Protein AF-A0A932F7E1-F1 (afdb_monomer)

Solvent-accessible surface area (backbone atoms only — not comparable to full-atom values): 4932 Å² total; per-residue (Å²): 96,75,52,73,46,82,78,48,71,56,94,60,37,36,37,37,41,35,42,36,45,46,76,45,64,89,48,82,69,73,72,84,73,45,94,94,64,51,73,80,71,58,76,66,35,38,37,41,36,45,34,37,36,39,33,40,65,86,46,33,33,41,36,41,36,38,39,44,37,69,72,57,56,88,69,46,44,75,50,76,47,80,47,77,51,133

Sequence (86 aa):
MQAAYKVWSWDELSLSPFVRAERYNTRKSYADIGQGQTPDAAPTERVYTLGANLNVGQGLVFKADIQRFKQNKDNNRLDLGLGWSF

Secondary structure (DSSP, 8-state):
-EEE---EEETTEEEEEEEEEEEE-TTS------TTTS---PPPEEEEEEEEEEEETTTEEEEEEEEEESS-GGG-EEEEEEEE--

Structure (mmCIF, N/CA/C/O backbone):
data_AF-A0A932F7E1-F1
#
_entry.id   AF-A0A932F7E1-F1
#
loop_
_atom_site.group_PDB
_atom_site.id
_atom_site.type_symbol
_atom_s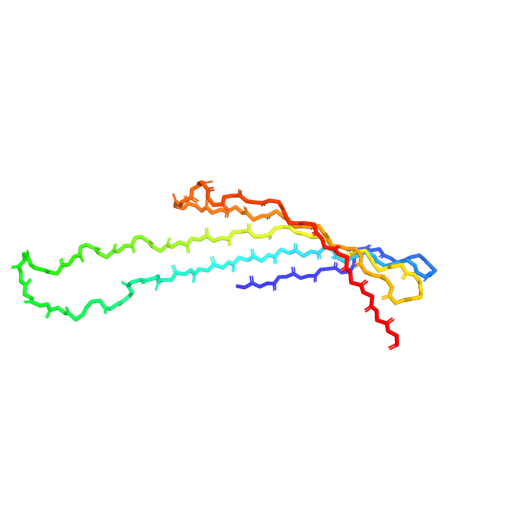ite.label_atom_id
_atom_site.label_alt_id
_atom_site.label_comp_id
_atom_site.label_asym_id
_atom_site.label_entity_id
_atom_site.label_seq_id
_atom_site.pdbx_PDB_ins_code
_atom_site.Cartn_x
_atom_site.Cartn_y
_atom_site.Cartn_z
_atom_site.occupancy
_atom_site.B_iso_or_equiv
_atom_site.auth_seq_id
_atom_site.auth_comp_id
_atom_site.auth_asym_id
_atom_site.auth_atom_id
_atom_site.pdbx_PDB_model_num
ATOM 1 N N . MET A 1 1 ? -2.603 -9.871 5.800 1.00 60.72 1 MET A N 1
ATOM 2 C CA . MET A 1 1 ? -2.547 -10.590 4.506 1.00 60.72 1 MET A CA 1
ATOM 3 C C . MET A 1 1 ? -2.322 -9.570 3.402 1.00 60.72 1 MET A C 1
ATOM 5 O O . MET A 1 1 ? -2.851 -8.468 3.507 1.00 60.72 1 MET A O 1
ATOM 9 N N . GLN A 1 2 ? -1.534 -9.901 2.384 1.00 63.38 2 GLN A N 1
ATOM 10 C CA . GLN A 1 2 ? -1.205 -9.001 1.277 1.00 63.38 2 GLN A CA 1
ATOM 11 C C . GLN A 1 2 ? -1.361 -9.757 -0.042 1.00 63.38 2 GLN A C 1
ATOM 13 O O . GLN A 1 2 ? -0.935 -10.905 -0.129 1.00 63.38 2 GLN A O 1
ATOM 18 N N . ALA A 1 3 ? -1.969 -9.122 -1.041 1.00 67.25 3 ALA A N 1
ATOM 19 C CA . ALA A 1 3 ? -2.064 -9.635 -2.401 1.00 67.25 3 ALA A CA 1
ATOM 20 C C . ALA A 1 3 ? -1.546 -8.563 -3.365 1.00 67.25 3 ALA A C 1
ATOM 22 O O . ALA A 1 3 ? -1.922 -7.397 -3.264 1.00 67.25 3 ALA A O 1
ATOM 23 N N . ALA A 1 4 ? -0.668 -8.953 -4.281 1.00 63.28 4 ALA A N 1
ATOM 24 C CA . ALA A 1 4 ? -0.141 -8.089 -5.328 1.00 63.28 4 ALA A CA 1
ATOM 25 C C . ALA A 1 4 ? -0.327 -8.796 -6.668 1.00 63.28 4 ALA A C 1
ATOM 2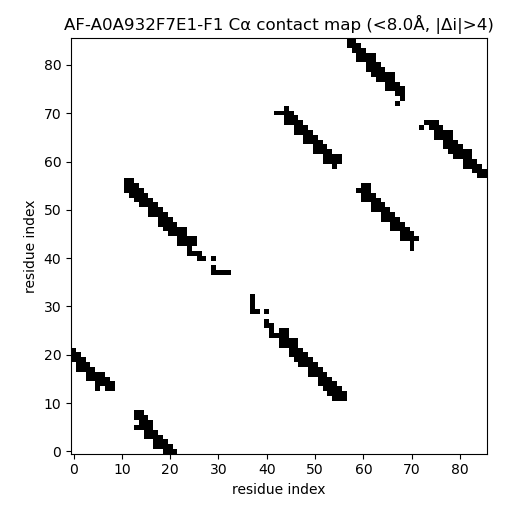7 O O . ALA A 1 4 ? -0.095 -10.000 -6.765 1.00 63.28 4 ALA A O 1
ATOM 28 N N . TYR A 1 5 ? -0.765 -8.056 -7.681 1.00 63.66 5 TYR A N 1
ATOM 29 C CA . TYR A 1 5 ? -0.972 -8.587 -9.023 1.00 63.66 5 TYR A CA 1
ATOM 30 C C . TYR A 1 5 ? -0.190 -7.727 -10.010 1.00 63.66 5 TYR A C 1
ATOM 32 O O . TYR A 1 5 ? -0.254 -6.503 -9.945 1.00 63.66 5 TYR A O 1
ATOM 40 N N . LYS A 1 6 ? 0.564 -8.345 -10.922 1.00 62.62 6 LYS A N 1
ATOM 41 C CA . LYS A 1 6 ? 1.209 -7.620 -12.023 1.00 62.62 6 LYS A CA 1
ATOM 42 C C . LYS A 1 6 ? 0.166 -7.459 -13.124 1.00 62.62 6 LYS A C 1
ATOM 44 O O . LYS A 1 6 ? -0.144 -8.424 -13.811 1.00 62.62 6 LYS A O 1
ATOM 49 N N . VAL A 1 7 ? -0.432 -6.274 -13.226 1.00 65.50 7 VAL A N 1
ATOM 50 C CA . VAL A 1 7 ? -1.572 -6.046 -14.133 1.00 65.50 7 VAL A CA 1
ATOM 51 C C . VAL A 1 7 ? -1.109 -5.641 -15.526 1.00 65.50 7 VAL A C 1
ATOM 53 O O . VAL A 1 7 ? -1.772 -5.979 -16.501 1.00 65.50 7 VAL A O 1
ATOM 56 N N . TRP A 1 8 ? 0.030 -4.953 -15.646 1.00 66.81 8 TRP A N 1
ATOM 57 C CA . TRP A 1 8 ? 0.481 -4.462 -16.943 1.00 66.81 8 TRP A CA 1
ATOM 58 C C . TRP A 1 8 ? 1.997 -4.281 -16.998 1.00 66.81 8 TRP A C 1
ATOM 60 O O . TRP A 1 8 ? 2.608 -3.763 -16.063 1.00 66.81 8 TRP A O 1
ATOM 70 N N . SER A 1 9 ? 2.603 -4.703 -18.104 1.00 67.69 9 SER A N 1
ATOM 71 C CA . SER A 1 9 ? 3.970 -4.333 -18.461 1.00 67.69 9 SER A CA 1
ATOM 72 C C . SER A 1 9 ? 4.050 -4.048 -19.950 1.00 67.69 9 SER A C 1
ATOM 74 O O . SER A 1 9 ? 3.622 -4.885 -20.747 1.00 67.69 9 SER A O 1
ATOM 76 N N . TRP A 1 10 ? 4.600 -2.895 -20.311 1.00 67.81 10 TRP A N 1
ATOM 77 C CA . TRP A 1 10 ? 4.867 -2.511 -21.688 1.00 67.81 10 TRP A CA 1
ATOM 78 C C . TRP A 1 10 ? 6.289 -1.973 -21.784 1.00 67.81 10 TRP A C 1
ATOM 80 O O . TRP A 1 10 ? 6.608 -0.963 -21.162 1.00 67.81 10 TRP A O 1
ATOM 90 N N . ASP A 1 11 ? 7.124 -2.689 -22.536 1.00 74.94 11 ASP A N 1
ATOM 91 C CA . ASP A 1 11 ? 8.545 -2.391 -22.722 1.00 74.94 11 ASP A CA 1
ATOM 92 C C . ASP A 1 11 ? 9.285 -2.235 -21.375 1.00 74.94 11 ASP A C 1
ATOM 94 O O . ASP A 1 11 ? 9.378 -3.201 -20.612 1.00 74.94 11 ASP A O 1
ATOM 98 N N . GLU A 1 12 ? 9.730 -1.028 -21.025 1.00 79.69 12 GLU A N 1
ATOM 99 C CA . GLU A 1 12 ? 10.421 -0.725 -19.764 1.00 79.69 12 GLU A CA 1
ATOM 100 C C . GLU A 1 12 ? 9.490 -0.282 -18.616 1.00 79.69 12 GLU A C 1
ATOM 102 O O . GLU A 1 12 ? 9.945 -0.004 -17.504 1.00 79.69 12 GLU A O 1
ATOM 107 N N . LEU A 1 13 ? 8.181 -0.200 -18.860 1.00 83.06 13 LEU A N 1
ATOM 108 C CA . LEU A 1 13 ? 7.186 0.260 -17.895 1.00 83.06 13 LEU A CA 1
ATOM 109 C C . LEU A 1 13 ? 6.437 -0.930 -17.282 1.00 83.06 13 LEU A C 1
ATOM 111 O O . LEU A 1 13 ? 5.842 -1.735 -17.997 1.00 83.06 13 LEU A O 1
ATOM 115 N N . SER A 1 14 ? 6.399 -1.038 -15.952 1.00 87.81 14 SER A N 1
ATOM 116 C CA . SER A 1 14 ? 5.659 -2.100 -15.252 1.00 87.81 14 SER A CA 1
ATOM 117 C C . SER A 1 14 ? 4.792 -1.550 -14.126 1.00 87.81 14 SER A C 1
ATOM 119 O O . SER A 1 14 ? 5.310 -0.996 -13.155 1.00 87.81 14 SER A O 1
ATOM 121 N N . LEU A 1 15 ? 3.483 -1.806 -14.201 1.00 88.38 15 LEU A N 1
ATOM 122 C CA . LEU A 1 15 ? 2.493 -1.452 -13.187 1.00 88.38 15 LEU A CA 1
ATOM 123 C C . LEU A 1 15 ? 2.074 -2.677 -12.359 1.00 88.38 15 LEU A C 1
ATOM 125 O O . LEU A 1 15 ? 1.537 -3.664 -12.875 1.00 88.38 15 LEU A O 1
ATOM 129 N N . SER A 1 16 ? 2.259 -2.566 -11.048 1.00 89.94 16 SER A N 1
ATOM 130 C CA . SER A 1 16 ? 1.980 -3.619 -10.072 1.00 89.94 16 SER A CA 1
ATOM 131 C C . SER A 1 16 ? 1.067 -3.095 -8.957 1.00 89.94 16 SER A C 1
ATOM 133 O O . SER A 1 16 ? 1.571 -2.561 -7.961 1.00 89.94 16 SER A O 1
ATOM 135 N N . PRO A 1 17 ? -0.268 -3.204 -9.097 1.00 90.62 17 PRO A N 1
ATOM 136 C CA . PRO A 1 17 ? -1.194 -2.924 -8.006 1.00 90.62 17 PRO A CA 1
ATOM 137 C C . PRO A 1 17 ? -1.096 -3.950 -6.873 1.00 90.62 17 PRO A C 1
ATOM 139 O O . PRO A 1 17 ? -0.810 -5.134 -7.074 1.00 90.62 17 PRO A O 1
ATOM 142 N N . PHE A 1 18 ? -1.380 -3.488 -5.660 1.00 90.31 18 PHE A N 1
ATOM 143 C CA . PHE A 1 18 ? -1.430 -4.316 -4.468 1.00 90.31 18 PHE A CA 1
ATOM 144 C C . PHE A 1 18 ? -2.537 -3.873 -3.515 1.00 90.31 18 PHE A C 1
ATOM 146 O O . PHE A 1 18 ? -2.918 -2.705 -3.435 1.00 90.31 18 PHE A O 1
ATOM 153 N N . VAL A 1 19 ? -3.018 -4.837 -2.742 1.00 90.81 19 VAL A N 1
ATOM 154 C CA . VAL A 1 19 ? -3.923 -4.626 -1.622 1.00 90.81 19 VAL A CA 1
ATOM 155 C C . VAL A 1 19 ? -3.339 -5.292 -0.382 1.00 90.81 19 VAL A C 1
ATOM 157 O O . VAL A 1 19 ? -2.840 -6.421 -0.424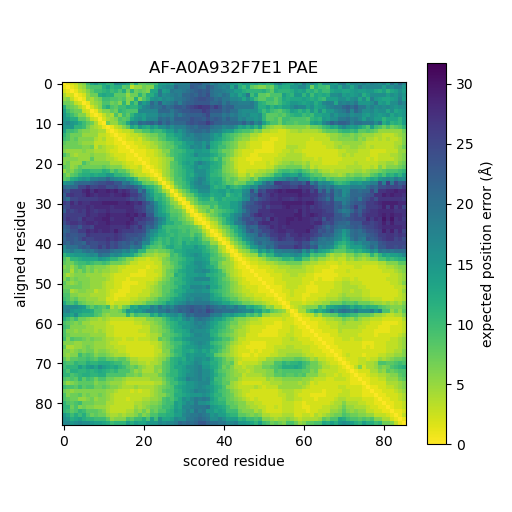 1.00 90.81 19 VAL A O 1
ATOM 160 N N . ARG A 1 20 ? -3.384 -4.590 0.746 1.00 91.50 20 ARG A N 1
ATOM 161 C CA . ARG A 1 20 ? -2.915 -5.087 2.039 1.00 91.50 20 ARG A CA 1
ATOM 162 C C . ARG A 1 20 ? -4.022 -4.927 3.067 1.00 91.50 20 ARG A C 1
ATOM 164 O O . ARG A 1 20 ? -4.603 -3.859 3.199 1.00 91.50 20 ARG A O 1
ATOM 171 N N . ALA A 1 21 ? -4.318 -5.999 3.789 1.00 87.25 21 ALA A N 1
ATOM 172 C CA . ALA A 1 21 ? -5.217 -5.975 4.932 1.00 87.25 21 ALA A CA 1
ATOM 173 C C . ALA A 1 21 ? -4.416 -6.323 6.187 1.00 87.25 21 ALA A C 1
ATOM 175 O O . ALA A 1 21 ? -3.889 -7.436 6.323 1.00 87.25 21 ALA A O 1
ATOM 176 N N . GLU A 1 22 ? -4.328 -5.366 7.100 1.00 86.44 22 GLU A N 1
ATOM 177 C CA . GLU A 1 22 ? -3.582 -5.456 8.346 1.00 86.44 22 GLU A CA 1
ATOM 178 C C . GLU A 1 22 ? -4.536 -5.402 9.532 1.00 86.44 22 GLU A C 1
ATOM 180 O O . GLU A 1 22 ? -5.572 -4.735 9.516 1.00 86.44 22 GLU A O 1
ATOM 185 N N . ARG A 1 23 ? -4.187 -6.158 10.568 1.00 82.44 23 ARG A N 1
ATOM 186 C CA . ARG A 1 23 ? -4.950 -6.248 11.804 1.00 82.44 23 ARG A CA 1
ATOM 187 C C . ARG A 1 23 ? -3.988 -5.999 12.955 1.00 82.44 23 ARG A C 1
ATOM 189 O O . ARG A 1 23 ? -3.194 -6.879 13.276 1.00 82.44 23 ARG A O 1
ATOM 196 N N . TYR A 1 24 ? -4.086 -4.836 13.585 1.00 74.00 24 TYR A N 1
ATOM 197 C CA . TYR A 1 24 ? -3.298 -4.510 14.765 1.00 74.00 24 TYR A CA 1
ATOM 198 C C . TYR A 1 24 ? -4.134 -4.779 16.015 1.00 74.00 24 TYR A C 1
ATOM 200 O O . TYR A 1 24 ? -5.224 -4.238 16.199 1.00 74.00 24 TYR A O 1
ATOM 208 N N . ASN A 1 25 ? -3.630 -5.654 16.882 1.00 66.69 25 ASN A N 1
ATOM 209 C CA . ASN A 1 25 ? -4.176 -5.829 18.223 1.00 66.69 25 ASN A CA 1
ATOM 210 C C . ASN A 1 25 ? -3.296 -5.040 19.185 1.00 66.69 25 ASN A C 1
ATOM 212 O O . ASN A 1 25 ? -2.429 -5.609 19.841 1.00 66.69 25 ASN A O 1
ATOM 216 N N . THR A 1 26 ? -3.490 -3.728 19.247 1.00 60.09 26 THR A N 1
ATOM 217 C CA . THR A 1 26 ? -2.619 -2.837 20.024 1.00 60.09 26 THR A CA 1
ATOM 218 C C . THR A 1 26 ? -2.709 -3.066 21.540 1.00 60.09 26 THR A C 1
ATOM 220 O O . THR A 1 26 ? -1.881 -2.530 22.262 1.00 60.09 26 THR A O 1
ATOM 223 N N . ARG A 1 27 ? -3.662 -3.876 22.042 1.00 56.47 27 ARG A N 1
ATOM 224 C CA . ARG A 1 27 ? -3.826 -4.216 23.474 1.00 56.47 27 ARG A CA 1
ATOM 225 C C . ARG A 1 27 ? -4.390 -5.628 23.721 1.00 56.47 27 ARG A C 1
ATOM 227 O O . ARG A 1 27 ? -5.406 -5.781 24.388 1.00 56.47 27 ARG A O 1
ATOM 234 N N . LYS A 1 28 ? -3.764 -6.688 23.189 1.00 47.66 28 LYS A N 1
ATOM 235 C CA . LYS A 1 28 ? -4.260 -8.072 23.395 1.00 47.66 28 LYS A CA 1
ATOM 236 C C . LYS A 1 28 ? -3.884 -8.726 24.738 1.00 47.66 28 LYS A C 1
ATOM 238 O O . LYS A 1 28 ? -4.205 -9.891 24.936 1.00 47.66 28 LYS A O 1
ATOM 243 N N . SER A 1 29 ? -3.232 -8.024 25.658 1.00 49.69 29 SER A N 1
ATOM 244 C CA . SER A 1 29 ? -2.971 -8.565 26.996 1.00 49.69 29 SER A CA 1
ATOM 245 C C . SER A 1 29 ? -2.612 -7.444 27.965 1.00 49.69 29 SER A C 1
ATOM 247 O O . SER A 1 29 ? -1.440 -7.238 28.272 1.00 49.69 29 SER A O 1
ATOM 249 N N . TYR A 1 30 ? -3.605 -6.704 28.461 1.00 51.28 30 TYR A N 1
ATOM 250 C CA . TYR A 1 30 ? -3.444 -6.268 29.846 1.00 51.28 30 TYR A CA 1
ATOM 251 C C . TYR A 1 30 ? -3.490 -7.546 30.686 1.00 51.28 30 TYR A C 1
ATOM 253 O O . TYR A 1 30 ? -4.379 -8.375 30.488 1.00 51.28 30 TYR A O 1
ATOM 261 N N . ALA A 1 31 ? -2.481 -7.753 31.535 1.00 49.91 31 ALA A N 1
ATOM 262 C CA . ALA A 1 31 ? -2.592 -8.736 32.604 1.00 49.91 31 ALA A CA 1
ATOM 263 C C . ALA A 1 31 ? -3.870 -8.401 33.384 1.00 49.91 31 ALA A C 1
ATOM 265 O O . ALA A 1 31 ? -4.121 -7.223 33.635 1.00 49.91 31 ALA A O 1
ATOM 266 N N . ASP A 1 32 ? -4.702 -9.394 33.686 1.00 54.41 32 ASP A N 1
ATOM 267 C CA . ASP A 1 32 ? -5.887 -9.161 34.505 1.00 54.41 32 ASP A CA 1
ATOM 268 C C . ASP A 1 32 ? -5.420 -8.682 35.886 1.00 54.41 32 ASP A C 1
ATOM 270 O O . ASP A 1 32 ? -4.750 -9.423 36.606 1.00 54.41 32 ASP A O 1
ATOM 274 N N . ILE A 1 33 ? -5.689 -7.416 36.211 1.00 60.62 33 ILE A N 1
ATOM 275 C CA . ILE A 1 33 ? -5.267 -6.784 37.473 1.00 60.62 33 ILE A CA 1
ATOM 276 C C . ILE A 1 33 ? -6.393 -6.820 38.517 1.00 60.62 33 ILE A C 1
ATOM 278 O O . ILE A 1 33 ? -6.228 -6.306 39.622 1.00 60.62 33 ILE A O 1
ATOM 282 N N . GLY A 1 34 ? -7.527 -7.449 38.185 1.00 52.34 34 GLY A N 1
ATOM 283 C CA . GLY A 1 34 ? -8.695 -7.595 39.048 1.00 52.34 34 GLY A CA 1
ATOM 284 C C . GLY A 1 34 ? -9.947 -6.901 38.502 1.00 52.34 34 GLY A C 1
ATOM 285 O O . GLY A 1 34 ? -9.885 -5.959 37.703 1.00 52.34 34 GLY A O 1
ATOM 286 N N . GLN A 1 35 ? -11.116 -7.371 38.958 1.00 49.88 35 GLN A N 1
ATOM 287 C CA . GLN A 1 35 ? -12.418 -6.811 38.582 1.00 49.88 35 GLN A CA 1
ATOM 288 C C . GLN A 1 35 ? -12.476 -5.302 38.865 1.00 49.88 35 GLN A C 1
ATOM 290 O O . GLN A 1 35 ? -12.250 -4.858 39.988 1.00 49.88 35 GLN A O 1
ATOM 295 N N . GLY A 1 36 ? -12.794 -4.519 37.831 1.00 61.34 36 GLY A N 1
ATOM 296 C CA . GLY A 1 36 ? -12.895 -3.059 37.904 1.00 61.34 36 GLY A CA 1
ATOM 297 C C . GLY A 1 36 ? -11.589 -2.293 37.656 1.00 61.34 36 GLY A C 1
ATOM 298 O O . GLY A 1 36 ? -11.637 -1.068 37.594 1.00 61.34 36 GLY A O 1
ATOM 299 N N . GLN A 1 37 ? -10.446 -2.975 37.482 1.00 58.81 37 GLN A N 1
ATOM 300 C CA . GLN A 1 37 ? -9.152 -2.343 37.163 1.00 58.81 37 GLN A CA 1
ATOM 301 C C . GLN A 1 37 ? -8.591 -2.716 35.785 1.00 58.81 37 GLN A C 1
ATOM 303 O O . GLN A 1 37 ? -7.761 -1.984 35.248 1.00 58.81 37 GLN A O 1
ATOM 308 N N . THR A 1 38 ? -9.042 -3.824 35.193 1.00 58.91 38 THR A N 1
ATOM 309 C CA . THR A 1 38 ? -8.642 -4.230 33.840 1.00 58.91 38 THR A CA 1
ATOM 310 C C . THR A 1 38 ? -9.297 -3.300 32.804 1.00 58.91 38 T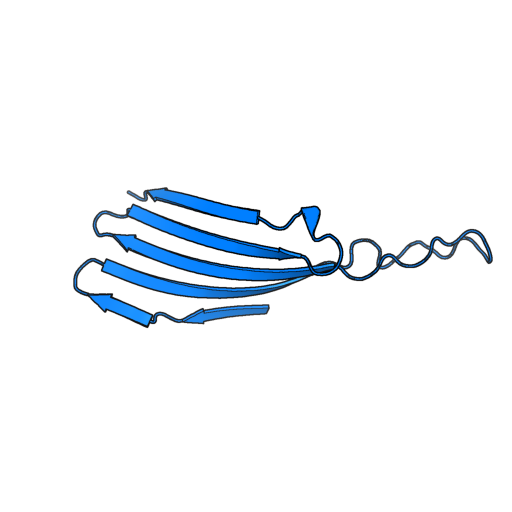HR A C 1
ATOM 312 O O . THR A 1 38 ? -10.525 -3.292 32.704 1.00 58.91 38 THR A O 1
ATOM 315 N N . PRO A 1 39 ? -8.525 -2.495 32.038 1.00 57.06 39 PRO A N 1
ATOM 316 C CA . PRO A 1 39 ? -9.089 -1.606 31.025 1.00 57.06 39 PRO A CA 1
ATOM 317 C C . PRO A 1 39 ? -9.794 -2.414 29.937 1.00 57.06 39 PRO A C 1
ATOM 319 O O . PRO A 1 39 ? -9.282 -3.460 29.527 1.00 57.06 39 PRO A O 1
ATOM 322 N N . ASP A 1 40 ? -10.918 -1.902 29.426 1.00 57.19 40 ASP A N 1
ATOM 323 C CA . ASP A 1 40 ? -11.610 -2.522 28.297 1.00 57.19 40 ASP A CA 1
ATOM 324 C C . ASP A 1 40 ? -10.630 -2.785 27.149 1.00 57.19 40 ASP A C 1
ATOM 326 O O . ASP A 1 40 ? -9.838 -1.919 26.749 1.00 57.19 40 ASP A O 1
ATOM 330 N N . ALA A 1 41 ? -10.668 -4.011 26.626 1.00 57.84 41 ALA A N 1
ATOM 331 C CA . ALA A 1 41 ? -9.824 -4.415 25.516 1.00 57.84 41 ALA A CA 1
ATOM 332 C C . ALA A 1 41 ? -10.051 -3.448 24.346 1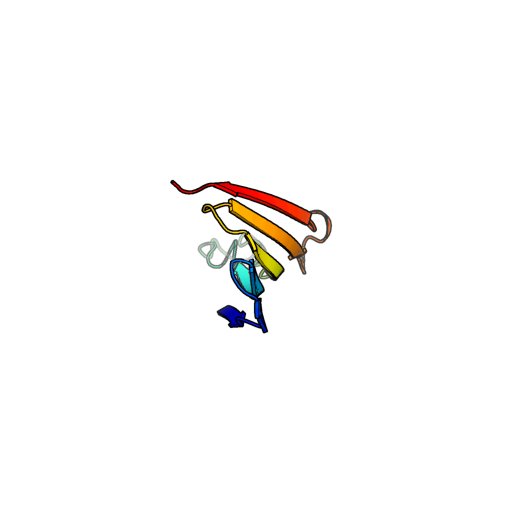.00 57.84 41 ALA A C 1
ATOM 334 O O . ALA A 1 41 ? -11.140 -3.392 23.774 1.00 57.84 41 ALA A O 1
ATOM 335 N N . ALA A 1 42 ? -9.021 -2.672 23.990 1.00 60.03 42 ALA A N 1
ATOM 336 C CA . ALA A 1 42 ? -9.150 -1.727 22.892 1.00 60.03 42 ALA A CA 1
ATOM 337 C C . ALA A 1 42 ? -9.517 -2.484 21.605 1.00 60.03 42 ALA A C 1
ATOM 339 O O . ALA A 1 42 ? -8.950 -3.555 21.338 1.00 60.03 42 ALA A O 1
ATOM 340 N N . PRO A 1 43 ? -10.455 -1.951 20.804 1.00 64.25 43 PRO A N 1
ATOM 341 C CA . PRO A 1 43 ? -10.906 -2.619 19.601 1.00 64.25 43 PRO A CA 1
ATOM 342 C C . PRO A 1 43 ? -9.714 -2.875 18.683 1.00 64.25 43 PRO A C 1
ATOM 344 O O . PRO A 1 43 ? -8.851 -2.020 18.492 1.00 64.25 43 PRO A O 1
ATOM 347 N N . THR A 1 44 ? -9.667 -4.072 18.101 1.00 69.62 44 THR A N 1
ATOM 348 C CA . THR A 1 44 ? -8.700 -4.386 17.053 1.00 69.62 44 THR A CA 1
ATOM 349 C C . THR A 1 44 ? -8.784 -3.326 15.945 1.00 69.62 44 THR A C 1
ATOM 351 O O . THR A 1 44 ? -9.825 -3.194 15.288 1.00 69.62 44 THR A O 1
ATOM 354 N N . GLU A 1 45 ? -7.667 -2.659 15.664 1.00 78.62 45 GLU A N 1
ATOM 355 C CA . GLU A 1 45 ? -7.537 -1.762 14.520 1.00 78.62 45 GLU A CA 1
ATOM 356 C C . GLU A 1 45 ? -7.361 -2.587 13.242 1.00 78.62 45 GLU A C 1
ATOM 358 O O . GLU A 1 45 ? -6.575 -3.539 13.183 1.00 78.62 45 GLU A O 1
ATOM 363 N N . ARG A 1 46 ? -8.120 -2.238 12.206 1.00 86.31 46 ARG A N 1
ATOM 364 C CA . ARG A 1 46 ? -8.024 -2.876 10.892 1.00 86.31 46 ARG A CA 1
ATOM 365 C C . ARG A 1 46 ? -7.659 -1.813 9.882 1.00 86.31 46 ARG A C 1
ATOM 367 O O . ARG A 1 46 ? -8.379 -0.824 9.754 1.00 86.31 46 ARG A O 1
ATOM 374 N N . VAL A 1 47 ? -6.581 -2.055 9.155 1.00 89.50 47 VAL A N 1
ATOM 375 C CA . VAL A 1 47 ? -6.076 -1.135 8.142 1.00 89.50 47 VAL A CA 1
ATOM 376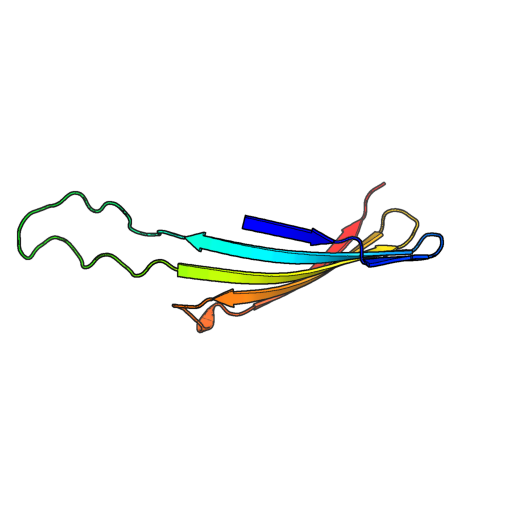 C C . VAL A 1 47 ? -6.135 -1.817 6.792 1.00 89.50 47 VAL A C 1
ATOM 378 O O . VAL A 1 47 ? -5.706 -2.959 6.634 1.00 89.50 47 VAL A O 1
ATOM 381 N N . TYR A 1 48 ? -6.708 -1.113 5.828 1.00 91.94 48 TYR A N 1
ATOM 382 C CA . TYR A 1 48 ? -6.754 -1.536 4.441 1.00 91.94 48 TYR A CA 1
ATOM 383 C C . TYR A 1 48 ? -5.913 -0.573 3.620 1.00 91.94 48 TYR A C 1
ATOM 385 O O . TYR A 1 48 ? -6.208 0.619 3.579 1.00 91.94 48 TYR A O 1
ATOM 393 N N . THR A 1 49 ? -4.889 -1.098 2.966 1.00 93.38 49 THR A N 1
ATOM 394 C CA . THR A 1 49 ? -4.054 -0.367 2.020 1.00 93.38 49 THR A CA 1
ATOM 395 C C . THR A 1 49 ? -4.420 -0.801 0.614 1.00 93.38 49 THR A C 1
ATOM 397 O O . THR A 1 49 ? -4.441 -1.998 0.324 1.00 93.38 49 THR A O 1
ATOM 400 N N . LEU A 1 50 ? -4.669 0.160 -0.262 1.00 92.94 50 LEU A N 1
ATOM 401 C CA . LEU A 1 50 ? -4.763 -0.053 -1.700 1.00 92.94 50 LEU A CA 1
ATOM 402 C C . LEU A 1 50 ? -3.705 0.819 -2.361 1.00 92.94 50 LEU A C 1
ATOM 404 O O . LEU A 1 50 ? -3.700 2.025 -2.137 1.00 92.94 50 LEU A O 1
ATOM 408 N N . GLY A 1 51 ? -2.830 0.229 -3.165 1.00 93.25 51 GLY A N 1
ATOM 409 C CA . GLY A 1 51 ? -1.771 0.981 -3.818 1.00 93.25 51 GLY A CA 1
ATOM 410 C C . GLY A 1 51 ? -1.317 0.381 -5.133 1.00 93.25 51 GLY A C 1
ATOM 411 O O . GLY A 1 51 ? -1.749 -0.700 -5.538 1.00 93.25 51 GLY A O 1
ATOM 412 N N . ALA A 1 52 ? -0.434 1.102 -5.809 1.00 92.44 52 ALA A N 1
ATOM 413 C CA . ALA A 1 52 ? 0.194 0.674 -7.042 1.00 92.44 52 ALA A CA 1
ATOM 414 C C . ALA A 1 52 ? 1.648 1.133 -7.110 1.00 92.44 52 ALA A C 1
ATOM 416 O O . ALA A 1 52 ? 1.992 2.232 -6.677 1.00 92.44 52 ALA A O 1
ATOM 417 N N . ASN A 1 53 ? 2.484 0.271 -7.685 1.00 91.62 53 ASN A N 1
ATOM 418 C CA . ASN A 1 53 ? 3.871 0.575 -8.002 1.00 91.62 53 ASN A CA 1
ATOM 419 C C . ASN A 1 53 ? 4.018 0.680 -9.519 1.00 91.62 53 ASN A C 1
ATOM 421 O O . ASN A 1 53 ? 3.696 -0.276 -10.225 1.00 91.62 53 ASN A O 1
ATOM 425 N N . LEU A 1 54 ? 4.520 1.809 -10.003 1.00 91.31 54 LEU A N 1
ATOM 426 C CA . LEU A 1 54 ? 4.885 2.026 -11.395 1.00 91.31 54 LEU A CA 1
ATOM 427 C C . LEU A 1 54 ? 6.408 2.059 -11.494 1.00 91.31 54 LEU A C 1
ATOM 429 O O . LEU A 1 54 ? 7.046 3.005 -11.041 1.00 91.31 54 LEU A O 1
ATOM 433 N N . ASN A 1 55 ? 6.982 1.016 -12.075 1.00 89.94 55 ASN A N 1
ATOM 434 C CA . ASN A 1 55 ? 8.403 0.964 -12.386 1.00 89.94 55 ASN A CA 1
ATOM 435 C C . ASN A 1 55 ? 8.586 1.541 -13.780 1.00 89.94 55 ASN A C 1
ATOM 437 O O . ASN A 1 55 ? 7.963 1.044 -14.718 1.00 89.94 55 ASN A O 1
ATOM 441 N N . VAL A 1 56 ? 9.407 2.573 -13.889 1.00 86.62 56 VAL A N 1
ATOM 442 C CA . VAL A 1 56 ? 9.831 3.178 -15.149 1.00 86.62 56 VAL A CA 1
ATOM 443 C C . VAL A 1 56 ? 11.274 2.734 -15.378 1.00 86.62 56 VAL A C 1
ATOM 445 O O . VAL A 1 56 ? 12.047 2.657 -14.417 1.00 86.62 56 VAL A O 1
ATOM 448 N N . GLY A 1 57 ? 11.627 2.406 -16.624 1.00 77.50 57 GLY A N 1
ATOM 449 C CA . GLY A 1 57 ? 12.992 2.042 -17.014 1.00 77.50 57 GLY A CA 1
ATOM 450 C C . GLY A 1 57 ? 14.041 2.955 -16.377 1.00 77.50 57 GLY A C 1
ATOM 451 O O . GLY A 1 57 ? 13.772 4.132 -16.141 1.00 77.50 57 GLY A O 1
ATOM 452 N N . GLN A 1 58 ? 15.230 2.402 -16.095 1.00 80.12 58 GLN A N 1
ATOM 453 C CA . GLN A 1 58 ? 16.340 3.049 -15.359 1.00 80.12 58 GLN A CA 1
ATOM 454 C C . GLN A 1 58 ? 16.226 3.012 -13.819 1.00 80.12 58 GLN A C 1
ATOM 456 O O . GLN A 1 58 ? 16.819 3.831 -13.118 1.00 80.12 58 GLN A O 1
ATOM 461 N N . GLY A 1 59 ? 15.483 2.038 -13.279 1.00 84.31 59 GLY A N 1
ATOM 462 C CA . GLY A 1 59 ? 15.444 1.764 -11.836 1.00 84.31 59 GLY A CA 1
ATOM 463 C C . GLY A 1 59 ? 14.606 2.754 -11.023 1.00 84.31 59 GLY A C 1
ATOM 464 O O . GLY A 1 59 ? 14.715 2.789 -9.796 1.00 84.31 59 GLY A O 1
ATOM 465 N N . LEU A 1 60 ? 13.765 3.556 -11.681 1.00 90.06 60 LEU A N 1
ATOM 466 C CA . LEU A 1 60 ? 12.870 4.514 -11.039 1.00 90.06 60 LEU A CA 1
ATOM 467 C C . LEU A 1 60 ? 11.527 3.850 -10.709 1.00 90.06 60 LEU A C 1
ATOM 469 O O . LEU A 1 60 ? 10.919 3.180 -11.542 1.00 90.06 60 LEU A O 1
ATOM 473 N N . VAL A 1 61 ? 11.033 4.047 -9.490 1.00 92.50 61 VAL A N 1
ATOM 474 C CA . VAL A 1 61 ? 9.786 3.447 -9.008 1.00 92.50 61 VAL A CA 1
ATOM 475 C C . VAL A 1 61 ? 8.911 4.508 -8.364 1.00 92.50 61 VAL A C 1
ATOM 477 O O . VAL A 1 61 ? 9.230 5.027 -7.296 1.00 92.50 61 VAL A O 1
ATOM 480 N N . PHE A 1 62 ? 7.763 4.778 -8.970 1.00 92.69 62 PHE A N 1
ATOM 481 C CA . PHE A 1 62 ? 6.711 5.590 -8.373 1.00 92.69 62 PHE A CA 1
ATOM 482 C C . PHE A 1 62 ? 5.756 4.699 -7.595 1.00 92.69 62 PHE A C 1
ATOM 484 O O . PHE A 1 62 ? 5.384 3.612 -8.043 1.00 92.69 62 PHE A O 1
ATOM 491 N N . LYS A 1 63 ? 5.342 5.165 -6.425 1.00 94.50 63 LYS A N 1
ATOM 492 C CA . LYS A 1 63 ? 4.407 4.465 -5.553 1.00 94.50 63 LYS A CA 1
ATOM 493 C C . LYS A 1 63 ? 3.303 5.416 -5.143 1.00 94.50 63 LYS A C 1
ATOM 495 O O . LYS A 1 63 ? 3.568 6.564 -4.795 1.00 94.50 63 LYS A O 1
ATOM 500 N N . ALA A 1 64 ? 2.080 4.922 -5.174 1.00 95.50 64 ALA A N 1
ATOM 501 C CA . ALA A 1 64 ? 0.936 5.616 -4.618 1.00 95.50 64 ALA A C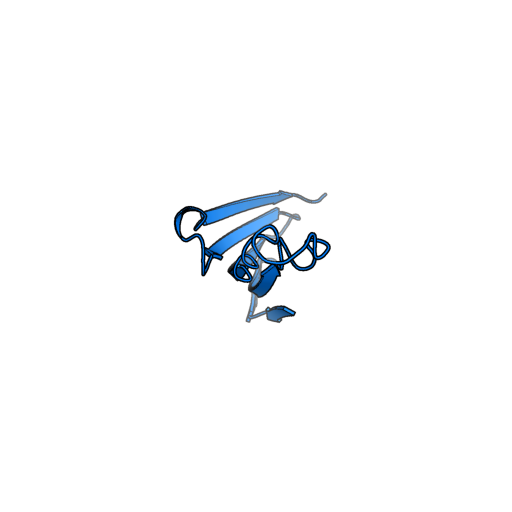A 1
ATOM 502 C C . ALA A 1 64 ? 0.099 4.607 -3.845 1.00 95.50 64 ALA A C 1
ATOM 504 O O . ALA A 1 64 ? -0.278 3.572 -4.400 1.00 95.50 64 ALA A O 1
ATOM 505 N N . ASP A 1 65 ? -0.196 4.899 -2.584 1.00 95.25 65 ASP A N 1
ATOM 506 C CA . ASP A 1 65 ? -1.077 4.077 -1.772 1.00 95.25 65 ASP A CA 1
ATOM 507 C C . ASP A 1 65 ? -2.010 4.903 -0.887 1.00 95.25 65 ASP A C 1
ATOM 509 O O . ASP A 1 65 ? -1.737 6.034 -0.498 1.00 95.25 65 ASP A O 1
ATOM 513 N N . ILE A 1 66 ? -3.180 4.330 -0.626 1.00 94.00 66 ILE A N 1
ATOM 514 C CA . ILE A 1 66 ? -4.216 4.896 0.226 1.00 94.00 66 ILE A CA 1
ATOM 515 C C . ILE A 1 66 ? -4.446 3.913 1.358 1.00 94.00 66 ILE A C 1
ATOM 517 O O . ILE A 1 66 ? -4.787 2.750 1.125 1.00 94.00 66 ILE A O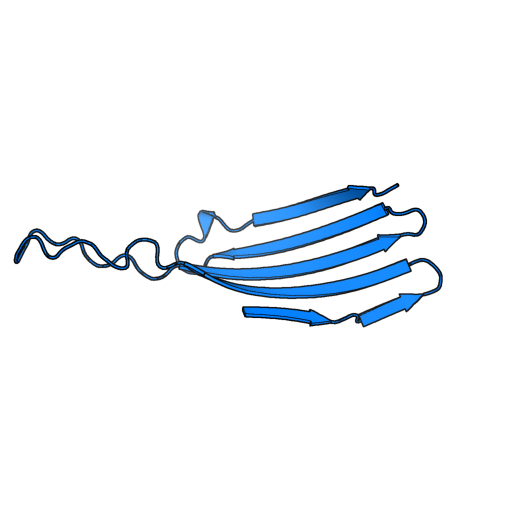 1
ATOM 521 N N . GLN A 1 67 ? -4.311 4.395 2.587 1.00 93.88 67 GLN A N 1
ATOM 522 C CA . GLN A 1 67 ? -4.518 3.616 3.799 1.00 93.88 67 GLN A CA 1
ATOM 523 C C . GLN A 1 67 ? -5.785 4.081 4.506 1.00 93.88 67 GLN A C 1
ATOM 525 O O . GLN A 1 67 ? -5.957 5.259 4.826 1.00 93.88 67 GLN A O 1
ATOM 530 N N . ARG A 1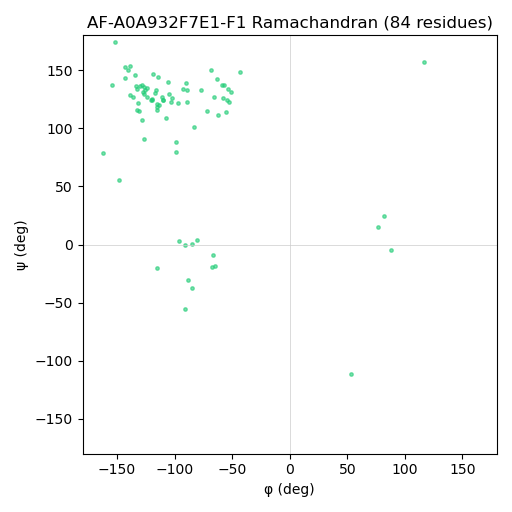 68 ? -6.693 3.134 4.748 1.00 92.31 68 ARG A N 1
ATOM 531 C CA . ARG A 1 68 ? -7.963 3.350 5.440 1.00 92.31 68 ARG A CA 1
ATOM 532 C C . ARG A 1 68 ? -7.991 2.588 6.756 1.00 92.31 68 ARG A C 1
ATOM 534 O O . ARG A 1 68 ? -7.965 1.356 6.762 1.00 92.31 68 ARG A O 1
ATOM 541 N N . PHE A 1 69 ? -8.107 3.328 7.848 1.00 89.94 69 PHE A N 1
ATOM 542 C CA . PHE A 1 69 ? -8.222 2.819 9.211 1.00 89.94 69 PHE A CA 1
ATOM 543 C C . PHE A 1 69 ? -9.703 2.674 9.571 1.00 89.94 69 PHE A C 1
ATOM 545 O O . PHE A 1 69 ? -10.522 3.548 9.268 1.00 89.94 69 PHE A O 1
ATOM 552 N N . LYS A 1 70 ? -10.085 1.537 10.161 1.00 85.75 70 LYS A N 1
ATOM 553 C CA . LYS A 1 70 ? -11.490 1.251 10.486 1.00 85.75 70 LYS A CA 1
ATOM 554 C C . LYS A 1 70 ? -11.924 1.836 11.821 1.00 85.75 70 LYS A C 1
ATOM 556 O O . LYS A 1 70 ? -13.075 2.261 11.888 1.00 85.75 70 LYS A O 1
ATOM 561 N N . GLN A 1 71 ? -11.064 1.845 12.841 1.00 82.69 71 GLN A N 1
ATOM 562 C CA . GLN A 1 71 ? -11.418 2.402 14.150 1.00 82.69 71 GLN A CA 1
ATOM 563 C C . GLN A 1 71 ? -11.048 3.880 14.212 1.00 82.69 71 GLN A C 1
ATOM 565 O O . GLN A 1 71 ? -11.926 4.714 14.416 1.00 82.69 71 GLN A O 1
ATOM 570 N N . ASN A 1 72 ? -9.786 4.225 13.949 1.00 80.81 72 ASN A N 1
ATOM 571 C CA . ASN A 1 72 ? -9.346 5.618 13.943 1.00 80.81 72 ASN A CA 1
ATOM 572 C C . ASN A 1 72 ? -9.283 6.208 12.524 1.00 80.81 72 ASN A C 1
ATOM 574 O O . ASN A 1 72 ? -8.238 6.186 11.875 1.00 80.81 72 ASN A O 1
ATOM 578 N N . LYS A 1 73 ? -10.402 6.761 12.040 1.00 84.12 73 LYS A N 1
ATOM 579 C CA . LYS A 1 73 ? -10.484 7.353 10.692 1.00 84.12 73 LYS A CA 1
ATOM 580 C C . LYS A 1 73 ? -9.605 8.594 10.499 1.00 84.12 73 LYS A C 1
ATOM 582 O O . LYS A 1 73 ? -9.320 8.910 9.344 1.00 84.12 73 LYS A O 1
ATOM 587 N N . ASP A 1 74 ? -9.162 9.251 11.570 1.00 87.81 74 ASP A N 1
ATOM 588 C CA . ASP A 1 74 ? -8.286 10.429 11.488 1.00 87.81 74 ASP A CA 1
ATOM 589 C C . ASP A 1 74 ? -6.893 10.062 10.956 1.00 87.81 74 ASP A C 1
ATOM 591 O O . ASP A 1 74 ? -6.192 10.900 10.400 1.00 87.81 74 ASP A O 1
ATOM 595 N N . ASN A 1 75 ? -6.526 8.779 11.028 1.00 87.19 75 ASN A N 1
ATOM 596 C CA . ASN A 1 75 ? -5.275 8.255 10.481 1.00 87.19 75 ASN A CA 1
ATOM 597 C C . ASN A 1 75 ? -5.352 7.903 8.986 1.00 87.19 75 ASN A C 1
ATOM 599 O O . ASN A 1 75 ? -4.374 7.406 8.425 1.00 87.19 75 ASN A O 1
ATOM 603 N N . ASN A 1 76 ? -6.502 8.101 8.331 1.00 91.94 76 ASN A N 1
ATOM 604 C CA . ASN A 1 76 ? -6.612 7.868 6.893 1.00 91.94 76 ASN A CA 1
ATOM 605 C C . ASN A 1 76 ? -5.604 8.743 6.148 1.00 91.94 76 ASN A C 1
ATOM 607 O O . ASN A 1 76 ? -5.617 9.964 6.284 1.00 91.94 76 ASN A O 1
ATOM 611 N N . ARG A 1 77 ? -4.775 8.118 5.317 1.00 94.06 77 ARG A N 1
ATOM 612 C CA . ARG A 1 77 ? -3.693 8.807 4.617 1.00 94.06 77 ARG A CA 1
ATOM 613 C C . ARG A 1 77 ? -3.567 8.351 3.179 1.00 94.06 77 ARG A C 1
ATOM 615 O O . ARG A 1 77 ? -3.968 7.241 2.819 1.00 94.06 77 ARG A O 1
ATOM 622 N N . LEU A 1 78 ? -3.029 9.260 2.384 1.00 93.38 78 LEU A N 1
ATOM 623 C CA . LEU A 1 78 ? -2.574 9.027 1.029 1.00 93.38 78 LEU A CA 1
ATOM 624 C C . LEU A 1 78 ? -1.067 9.244 1.042 1.00 93.38 78 LEU A C 1
ATOM 626 O O . LEU A 1 78 ? -0.604 10.324 1.406 1.00 93.38 78 LEU A O 1
ATOM 630 N N . ASP A 1 79 ? -0.334 8.206 0.673 1.00 93.94 79 ASP A N 1
ATOM 631 C CA . ASP A 1 79 ? 1.116 8.181 0.665 1.00 93.94 79 ASP A CA 1
ATOM 632 C C . ASP A 1 79 ? 1.590 8.128 -0.794 1.00 93.94 79 ASP A C 1
ATOM 634 O O . ASP A 1 79 ? 1.146 7.297 -1.593 1.00 93.94 79 ASP A O 1
ATOM 638 N N . LEU A 1 80 ? 2.478 9.055 -1.155 1.00 94.81 80 LEU A N 1
ATOM 639 C CA . LEU A 1 80 ? 3.143 9.096 -2.456 1.00 94.81 80 LEU A CA 1
ATOM 640 C C . LEU A 1 80 ? 4.640 8.905 -2.237 1.00 94.81 80 LEU A C 1
ATOM 642 O O . LEU A 1 80 ? 5.235 9.543 -1.369 1.00 94.81 80 LEU A O 1
ATOM 646 N N . GLY A 1 81 ? 5.249 8.030 -3.029 1.00 93.50 81 GLY A N 1
ATOM 647 C CA . GLY A 1 81 ? 6.656 7.678 -2.909 1.00 93.50 81 GLY A CA 1
ATOM 648 C C . GLY A 1 81 ? 7.364 7.664 -4.254 1.00 93.50 81 GLY A C 1
ATOM 649 O O . GLY A 1 81 ? 6.798 7.271 -5.273 1.00 93.50 81 GLY A O 1
ATOM 650 N N . LEU A 1 82 ? 8.636 8.046 -4.226 1.00 92.81 82 LEU A N 1
ATOM 651 C CA . LEU A 1 82 ? 9.572 7.885 -5.327 1.00 92.81 82 LEU A CA 1
ATOM 652 C C . LEU A 1 82 ? 10.777 7.099 -4.814 1.00 92.81 82 LEU A C 1
ATOM 654 O O . LEU A 1 82 ? 11.363 7.456 -3.795 1.00 92.81 82 LEU A O 1
ATOM 658 N N . GLY A 1 83 ? 11.120 6.016 -5.495 1.00 90.75 83 GLY A N 1
ATOM 659 C CA . GLY A 1 83 ? 12.322 5.233 -5.249 1.00 90.75 83 GLY A CA 1
ATOM 660 C C . GLY A 1 83 ? 13.201 5.229 -6.487 1.00 90.75 83 GLY A C 1
ATOM 661 O O . GLY A 1 83 ? 12.692 5.229 -7.603 1.00 90.75 83 GLY A O 1
ATOM 662 N N . TRP A 1 84 ? 14.510 5.202 -6.288 1.00 90.38 84 TRP A N 1
ATOM 663 C CA . TRP A 1 84 ? 15.485 5.043 -7.357 1.00 90.38 84 TRP A CA 1
ATOM 664 C C . TRP A 1 84 ? 16.496 3.975 -6.940 1.00 90.38 84 TRP A C 1
ATOM 666 O O . TRP A 1 84 ? 16.950 3.972 -5.795 1.00 90.38 84 TRP A O 1
ATOM 676 N N . SER A 1 85 ? 16.793 3.049 -7.845 1.00 80.19 85 SER A N 1
ATOM 677 C CA . SER A 1 85 ? 17.777 1.982 -7.675 1.00 80.19 85 SER A CA 1
ATOM 678 C C . SER A 1 85 ? 18.790 2.053 -8.813 1.00 80.19 85 SER A C 1
ATOM 680 O O . SER A 1 85 ? 18.390 2.197 -9.967 1.00 80.19 85 SER A O 1
ATOM 682 N N . PHE A 1 86 ? 20.073 1.941 -8.473 1.00 75.81 86 PHE A N 1
ATOM 683 C CA . PHE A 1 86 ? 21.206 1.907 -9.400 1.00 75.81 86 PHE A CA 1
ATOM 684 C C . PHE A 1 86 ? 21.871 0.529 -9.407 1.00 75.81 86 PHE A C 1
ATOM 686 O O . PHE A 1 86 ? 21.710 -0.201 -8.399 1.00 75.81 86 PHE A O 1
#

Radius of gyration: 18.99 Å; Cα contacts (8 Å, |Δi|>4): 178; chains: 1; bounding box: 34×21×62 Å

Foldseek 3Di:
DKDKDFPDDDDQKTKIKIKDKDKDQVAPDDDCPDPPPDDDRPDIKIKIKTKMWIGGPQQKIWIWIWIAIDPDRVPTDIDIDIDGDD

Nearest PDB structures (foldseek):
  2qom-assembly1_A  TM=5.452E-01  e=7.814E+00  Escherichia coli O157:H7
  5o68-assembly1_C  TM=4.753E-01  e=4.325E+00  Pseudomonas sp. UK4
  7bwz-assembly1_A  TM=2.295E-01  e=1.733E+00  Candida albicans SC5314
  7c3o-assembly1_A  TM=2.401E-01  e=2.268E+00  Candida albicans SC5314
  8gq4-assembly1_A  TM=2.640E-01  e=2.393E+00  Candida albicans

Mean predicted aligned error: 10.35 Å

pLDDT: mean 78.38, std 14.81, range [47.66, 95.5]